Protein AF-A0A6A7K9L9-F1 (afdb_monomer)

Radius of gyration: 21.83 Å; Cα contacts (8 Å, |Δi|>4): 106; chains: 1; bounding box: 52×34×54 Å

Organism: NCBI:txid2655001

Foldseek 3Di:
DDWLEDQPCLVVVVVCCVVVVHDRDHDTQDLVDLVSLLVLLVVLVVQLVVLVVVLVVLVVVLVVLLVVCCPPVVVLSVCVPPPNVPHDPVSVVVNVVSVVVSVVSVVSNVVSVVSNVVSVVSQVPDDPVSVVVRVD

Secondary structure (DSSP, 8-state):
------SSSHHHHHHHHHHHT-----S---TTSHHHHHHHHHHHHHHHHHHHHHHHHHHHHHHHHHHHHHHH-HHHHHHHHH-GGGS-HHHHHHHHHHHHHHHHHHHHHHHHHHHHHHHHHHHHTS-HHHHHHHH-

Nearest PDB structures (foldseek):
  6b87-assembly3_D  TM=7.173E-01  e=2.591E+00  synthetic construct
  6jx6-assembly1_A  TM=5.933E-01  e=1.821E+00  Homo sapiens
  4whe-assembly1_A  TM=3.503E-01  e=8.483E-01  Escherichia coli K-12
  6voa-assembly1_B  TM=6.104E-01  e=4.946E+00  Bos taurus
  6zw4-assembly1_H  TM=3.280E-01  e=1.821E+00  Nostoc punctiforme

Structure (mmCIF, N/CA/C/O backbone):
data_AF-A0A6A7K9L9-F1
#
_entry.id   AF-A0A6A7K9L9-F1
#
loop_
_atom_site.group_PDB
_atom_site.id
_atom_site.type_symbol
_atom_site.label_atom_id
_atom_site.label_alt_id
_atom_site.label_comp_id
_atom_site.label_asym_id
_atom_site.label_entity_id
_atom_site.label_seq_id
_atom_site.pdbx_PDB_ins_code
_atom_site.Cartn_x
_atom_site.Cartn_y
_atom_site.Cartn_z
_atom_site.occupancy
_atom_site.B_iso_or_equiv
_atom_site.auth_seq_id
_atom_site.auth_comp_id
_atom_site.auth_asym_id
_atom_site.auth_atom_id
_atom_site.pdbx_PDB_model_num
ATOM 1 N N . MET A 1 1 ? -1.434 9.285 17.526 1.00 46.56 1 MET A N 1
ATOM 2 C CA . MET A 1 1 ? -2.668 8.479 17.651 1.00 46.56 1 MET A CA 1
ATOM 3 C C . MET A 1 1 ? -3.160 8.203 16.236 1.00 46.56 1 MET A C 1
ATOM 5 O O . MET A 1 1 ? -3.082 9.119 15.427 1.00 46.56 1 MET A O 1
ATOM 9 N N . ILE A 1 2 ? -3.526 6.962 15.898 1.00 56.59 2 ILE A N 1
ATOM 10 C CA . ILE A 1 2 ? -3.978 6.607 14.539 1.00 56.59 2 ILE A CA 1
ATOM 11 C C . ILE A 1 2 ? -5.284 7.355 14.276 1.00 56.59 2 ILE A C 1
ATOM 13 O O . ILE A 1 2 ? -6.234 7.178 15.031 1.00 56.59 2 ILE A O 1
ATOM 17 N N . ASN A 1 3 ? -5.318 8.220 13.262 1.00 60.66 3 ASN A N 1
ATOM 18 C CA . ASN A 1 3 ? -6.467 9.086 13.033 1.00 60.66 3 ASN A CA 1
ATOM 19 C C . ASN A 1 3 ? -7.227 8.653 11.776 1.00 60.66 3 ASN A C 1
ATOM 21 O O . ASN A 1 3 ? -6.919 9.079 10.671 1.00 60.66 3 ASN A O 1
ATOM 25 N N . TYR A 1 4 ? -8.223 7.791 11.969 1.00 69.62 4 TYR A N 1
ATOM 26 C CA . TYR A 1 4 ? -9.231 7.448 10.956 1.00 6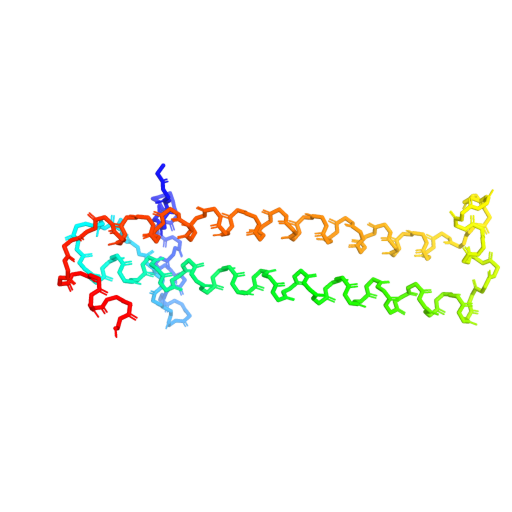9.62 4 TYR A CA 1
ATOM 27 C C . TYR A 1 4 ? -10.276 8.552 10.754 1.00 69.62 4 TYR A C 1
ATOM 29 O O . TYR A 1 4 ? -11.203 8.411 9.962 1.00 69.62 4 TYR A O 1
ATOM 37 N N . PHE A 1 5 ? -10.153 9.636 11.514 1.00 74.69 5 PHE A N 1
ATOM 38 C CA . PHE A 1 5 ? -11.067 10.754 11.513 1.00 74.69 5 PHE A CA 1
ATOM 39 C C . PHE A 1 5 ? -10.340 12.014 11.053 1.00 74.69 5 PHE A C 1
ATOM 41 O O . PHE A 1 5 ? -9.525 12.595 11.769 1.00 74.69 5 PHE A O 1
ATOM 48 N N . ASP A 1 6 ? -10.661 12.470 9.852 1.00 77.81 6 ASP A N 1
ATOM 49 C CA . ASP A 1 6 ? -10.134 13.727 9.345 1.00 77.81 6 ASP A CA 1
ATOM 50 C C . ASP A 1 6 ? -11.048 14.883 9.757 1.00 77.81 6 ASP A C 1
ATOM 52 O O . ASP A 1 6 ? -12.054 15.165 9.104 1.00 77.81 6 ASP A O 1
ATOM 56 N N . LYS A 1 7 ? -10.690 15.552 10.859 1.00 79.81 7 LYS A N 1
ATOM 57 C CA . LYS A 1 7 ? -11.453 16.686 11.395 1.00 79.81 7 LYS A CA 1
ATOM 58 C C . LYS A 1 7 ? -11.524 17.860 10.414 1.00 79.81 7 LYS A C 1
ATOM 60 O O . LYS A 1 7 ? -12.528 18.567 10.396 1.00 79.81 7 LYS A O 1
ATOM 65 N N . GLU A 1 8 ? -10.465 18.090 9.643 1.00 85.81 8 GLU A N 1
ATOM 66 C CA . GLU A 1 8 ? -10.364 19.241 8.740 1.00 85.81 8 GLU A CA 1
ATOM 67 C C . GLU A 1 8 ? -11.199 19.035 7.477 1.00 85.81 8 GLU A C 1
ATOM 69 O O . GLU A 1 8 ? -11.716 19.996 6.910 1.00 85.81 8 GLU A O 1
ATOM 74 N N . ASN A 1 9 ? -11.386 17.779 7.064 1.00 86.31 9 ASN A N 1
ATOM 75 C CA . ASN A 1 9 ? -12.110 17.434 5.847 1.00 86.31 9 ASN A CA 1
ATOM 76 C C . ASN A 1 9 ? -13.489 16.790 6.085 1.00 86.31 9 ASN A C 1
ATOM 78 O O . ASN A 1 9 ? -14.093 16.321 5.123 1.00 86.31 9 ASN A O 1
ATOM 82 N N . VAL A 1 10 ? -14.045 16.819 7.306 1.00 90.44 10 VAL A N 1
ATOM 83 C CA . VAL A 1 10 ? -15.374 16.238 7.620 1.00 90.44 10 VAL A CA 1
ATOM 84 C C . VAL A 1 10 ? -16.463 16.702 6.652 1.00 90.44 10 VAL A C 1
ATOM 86 O O . VAL A 1 10 ? -17.238 15.884 6.162 1.00 90.44 10 VAL A O 1
ATOM 89 N N . GLU A 1 11 ? -16.529 18.002 6.351 1.00 90.94 11 GLU A N 1
ATOM 90 C CA . GLU A 1 11 ? -17.535 18.544 5.428 1.00 90.94 11 GLU A CA 1
ATOM 91 C C . GLU A 1 11 ? -17.372 17.980 4.010 1.00 90.94 11 GLU A C 1
ATOM 93 O O . GLU A 1 11 ? -18.361 17.628 3.367 1.00 90.94 11 GLU A O 1
ATOM 98 N N . LYS A 1 12 ? -16.126 17.804 3.551 1.00 91.50 12 LYS A N 1
ATOM 99 C CA . LYS A 1 12 ? -15.821 17.214 2.240 1.00 91.50 12 LYS A CA 1
ATOM 100 C C . LYS A 1 12 ? -16.160 15.725 2.199 1.00 91.50 12 LYS A C 1
ATOM 102 O O . LYS A 1 12 ? -16.708 15.257 1.208 1.00 91.50 12 LYS A O 1
ATOM 107 N N . ILE A 1 13 ? -15.883 14.991 3.277 1.00 89.62 13 ILE A N 1
ATOM 108 C CA . ILE A 1 13 ? -16.222 13.566 3.389 1.00 89.62 13 ILE A CA 1
ATOM 109 C C . ILE A 1 13 ? -17.744 13.386 3.423 1.00 89.62 13 ILE A C 1
ATOM 111 O O . ILE A 1 13 ? -18.274 12.530 2.721 1.00 89.62 13 ILE A O 1
ATOM 115 N N . ASN A 1 14 ? -18.469 14.229 4.163 1.00 91.50 14 ASN A N 1
ATOM 116 C CA . ASN A 1 14 ? -19.933 14.220 4.161 1.00 91.50 14 ASN A CA 1
ATOM 117 C C . ASN A 1 14 ? -20.503 14.515 2.768 1.00 91.50 14 ASN A C 1
ATOM 119 O O . ASN A 1 14 ? -21.444 13.846 2.344 1.00 91.50 14 ASN A O 1
ATOM 123 N N . PHE A 1 15 ? -19.922 15.475 2.045 1.00 92.94 15 PHE A N 1
ATOM 124 C CA . PHE A 1 15 ? -20.305 15.742 0.663 1.00 92.94 15 PHE A CA 1
ATOM 125 C C . PHE A 1 15 ? -20.063 14.525 -0.241 1.00 92.94 15 PHE A C 1
ATOM 127 O O . PHE A 1 15 ? -20.966 14.135 -0.975 1.00 92.94 15 PHE A O 1
ATOM 134 N N . LEU A 1 16 ? -18.892 13.881 -0.153 1.00 92.31 16 LEU A N 1
ATOM 135 C CA . LEU A 1 16 ? -18.580 12.662 -0.911 1.00 92.31 16 LEU A CA 1
ATOM 136 C C . LEU A 1 16 ? -19.567 11.530 -0.610 1.00 92.31 16 LEU A C 1
ATOM 138 O O . LEU A 1 16 ? -20.082 10.904 -1.534 1.00 92.31 16 LEU A O 1
ATOM 142 N N . ASN A 1 17 ? -19.877 11.311 0.668 1.00 92.94 17 ASN A N 1
ATOM 143 C CA . ASN A 1 17 ? -20.863 10.326 1.102 1.00 92.94 17 ASN A CA 1
ATOM 144 C C . ASN A 1 17 ? -22.236 10.576 0.469 1.00 92.94 17 ASN A C 1
ATOM 146 O O . ASN A 1 17 ? -22.846 9.654 -0.066 1.00 92.94 17 ASN A O 1
ATOM 150 N N . GLN A 1 18 ? -22.704 11.827 0.465 1.00 94.44 18 GLN A N 1
ATOM 151 C CA . GLN A 1 18 ? -23.987 12.192 -0.143 1.00 94.44 18 GLN A CA 1
ATOM 152 C C . GLN A 1 18 ? -23.970 12.071 -1.670 1.00 94.44 18 GLN A C 1
ATOM 154 O O . GLN A 1 18 ? -24.922 11.560 -2.254 1.00 94.44 18 GLN A O 1
ATOM 159 N N . ALA A 1 19 ? -22.901 12.541 -2.316 1.00 95.31 19 ALA A N 1
ATOM 160 C CA . ALA A 1 19 ? -22.800 12.597 -3.770 1.00 95.31 19 ALA A CA 1
ATOM 161 C C . ALA A 1 19 ? -22.636 11.210 -4.407 1.00 95.31 19 ALA A C 1
ATOM 163 O O . ALA A 1 19 ? -23.156 10.971 -5.494 1.00 95.31 19 ALA A O 1
ATOM 164 N N . LEU A 1 20 ? -21.914 10.306 -3.740 1.00 93.50 20 LEU A N 1
ATOM 165 C CA . LEU A 1 20 ? -21.545 8.994 -4.274 1.00 93.50 20 LEU A CA 1
ATOM 166 C C . LEU A 1 20 ? -22.261 7.832 -3.569 1.00 93.50 20 LEU A C 1
ATOM 168 O O . LEU A 1 20 ? -21.989 6.675 -3.875 1.00 93.50 20 LEU A O 1
ATOM 172 N N . GLY A 1 21 ? -23.167 8.119 -2.627 1.00 90.56 21 GLY A N 1
ATOM 173 C CA . GLY A 1 21 ? -23.860 7.091 -1.845 1.00 90.56 21 GLY A CA 1
ATOM 174 C C . GLY A 1 21 ? -22.916 6.276 -0.956 1.00 90.56 21 GLY A C 1
ATOM 175 O O . GLY A 1 21 ? -23.185 5.110 -0.677 1.00 90.56 21 GLY A O 1
ATOM 176 N N . MET A 1 22 ? -21.797 6.875 -0.544 1.00 89.50 22 MET A N 1
ATOM 177 C CA . MET A 1 22 ? -20.790 6.239 0.304 1.00 89.50 22 MET A CA 1
ATOM 178 C C . MET A 1 22 ? -21.077 6.500 1.784 1.00 89.50 22 MET A C 1
ATOM 180 O O . MET A 1 22 ? -21.861 7.375 2.154 1.00 89.50 22 MET A O 1
ATOM 184 N N . SER A 1 23 ? -20.417 5.738 2.647 1.00 87.00 23 SER A N 1
ATOM 185 C CA . SER A 1 23 ? -20.581 5.813 4.100 1.00 87.00 23 SER A CA 1
ATOM 186 C C . SER A 1 23 ? -19.234 5.889 4.813 1.00 87.00 23 SER A C 1
ATOM 188 O O . SER A 1 23 ? -19.011 5.206 5.810 1.00 87.00 23 SER A O 1
ATOM 190 N N . HIS A 1 24 ? -18.309 6.698 4.292 1.00 87.50 24 HIS A N 1
ATOM 191 C CA . HIS A 1 24 ? -17.039 6.955 4.959 1.00 87.50 24 HIS A CA 1
ATOM 192 C C . HIS A 1 24 ? -17.261 7.588 6.329 1.00 87.50 24 HIS A C 1
ATOM 194 O O . HIS A 1 24 ? -18.173 8.396 6.532 1.00 87.50 24 HIS A O 1
ATOM 200 N N . ARG A 1 25 ? -16.385 7.246 7.268 1.00 87.69 25 ARG A N 1
ATOM 201 C CA . ARG A 1 25 ? -16.490 7.688 8.649 1.00 87.69 25 ARG A CA 1
ATOM 202 C C . ARG A 1 25 ? -16.294 9.203 8.781 1.00 87.69 25 ARG A C 1
ATOM 204 O O . ARG A 1 25 ? -15.325 9.767 8.285 1.00 87.69 25 ARG A O 1
ATOM 211 N N . THR A 1 26 ? -17.194 9.854 9.520 1.00 87.00 26 THR A N 1
ATOM 212 C CA . THR A 1 26 ? -17.152 11.302 9.822 1.00 87.00 26 THR A CA 1
ATOM 213 C C . THR A 1 26 ? -17.205 11.611 11.318 1.00 87.00 26 THR A C 1
ATOM 215 O O . THR A 1 26 ? -17.454 12.746 11.722 1.00 87.00 26 THR A O 1
ATOM 218 N N . LYS A 1 27 ? -16.926 10.604 12.156 1.00 87.81 27 LYS A N 1
ATOM 219 C CA . LYS A 1 27 ? -16.796 10.714 13.616 1.00 87.81 27 LYS A CA 1
ATOM 220 C C . LYS A 1 27 ? -15.471 10.097 14.107 1.00 87.81 27 LYS A C 1
ATOM 222 O O . LYS A 1 27 ? -14.986 9.156 13.477 1.00 87.81 27 LYS A O 1
ATOM 227 N N . PRO A 1 28 ? -14.890 10.568 15.226 1.00 87.44 28 PRO A N 1
ATOM 228 C CA . PRO A 1 28 ? -13.713 9.945 15.844 1.00 87.44 28 PRO A CA 1
ATOM 229 C C . PRO A 1 28 ? -13.935 8.465 16.175 1.00 87.44 28 PRO A C 1
ATOM 231 O O . PRO A 1 28 ? -15.068 8.080 16.452 1.00 87.44 28 PRO A O 1
ATOM 234 N N . ILE A 1 29 ? -12.880 7.644 16.146 1.00 87.62 29 ILE A N 1
ATOM 235 C CA . ILE A 1 29 ? -12.920 6.247 16.620 1.00 87.62 29 ILE A CA 1
ATOM 236 C C . ILE A 1 29 ? -12.825 6.215 18.145 1.00 87.62 29 ILE A C 1
ATOM 238 O O . ILE A 1 29 ? -11.886 6.784 18.704 1.00 87.62 29 ILE A O 1
ATOM 242 N N . ASP A 1 30 ? -13.764 5.528 18.796 1.00 90.00 30 ASP A N 1
ATOM 243 C CA . ASP A 1 30 ? -13.665 5.165 20.209 1.00 90.00 30 ASP A CA 1
ATOM 244 C C . ASP A 1 30 ? -13.131 3.736 20.357 1.00 90.00 30 ASP A C 1
ATOM 246 O O . ASP A 1 30 ? -13.821 2.764 20.072 1.00 90.00 30 ASP A O 1
ATOM 250 N N . LEU A 1 31 ? -11.891 3.600 20.828 1.00 87.69 31 LEU A N 1
ATOM 251 C CA . LEU A 1 31 ? -11.239 2.297 20.999 1.00 87.69 31 LEU A CA 1
ATOM 252 C C . LEU A 1 31 ? -11.824 1.473 22.157 1.00 87.69 31 LEU A C 1
ATOM 254 O O . LEU A 1 31 ? -11.556 0.279 22.239 1.00 87.69 31 LEU A O 1
ATOM 258 N N . ASN A 1 32 ? -12.621 2.088 23.038 1.00 88.69 32 ASN A N 1
ATOM 259 C CA . ASN A 1 32 ? -13.332 1.382 24.107 1.00 88.69 32 ASN A CA 1
ATOM 260 C C . ASN A 1 32 ? -14.707 0.882 23.652 1.00 88.69 32 ASN A C 1
ATOM 262 O O . ASN A 1 32 ? -15.421 0.245 24.422 1.00 88.69 32 ASN A O 1
ATOM 266 N N . ASN A 1 33 ? -15.105 1.192 22.419 1.00 93.31 33 ASN A N 1
ATOM 267 C CA . ASN A 1 33 ? -16.307 0.667 21.808 1.00 93.31 33 ASN A CA 1
ATOM 268 C C . ASN A 1 33 ? -15.922 -0.470 20.853 1.00 93.31 33 ASN A C 1
ATOM 270 O O . ASN A 1 33 ? -15.122 -0.285 19.938 1.00 93.31 33 ASN A O 1
ATOM 274 N N . VAL A 1 34 ? -16.500 -1.652 21.070 1.00 93.94 34 VAL A N 1
ATOM 275 C CA . VAL A 1 34 ? -16.143 -2.863 20.318 1.00 93.94 34 VAL A CA 1
ATOM 276 C C . VAL A 1 34 ? -16.409 -2.728 18.815 1.00 93.94 34 VAL A C 1
ATOM 278 O O . VAL A 1 34 ? -15.594 -3.181 18.016 1.00 93.94 34 VAL A O 1
ATOM 281 N N . ASP A 1 35 ? -17.492 -2.056 18.413 1.00 93.12 35 ASP A N 1
ATOM 282 C CA . ASP A 1 35 ? -17.846 -1.880 16.999 1.00 93.12 35 ASP A CA 1
ATOM 283 C C . ASP A 1 35 ? -16.882 -0.915 16.298 1.00 93.12 35 ASP A C 1
ATOM 285 O O . ASP A 1 35 ? -16.423 -1.181 15.188 1.00 93.12 35 ASP A O 1
ATOM 289 N N . ASP A 1 36 ? -16.527 0.185 16.964 1.00 92.69 36 ASP A N 1
ATOM 290 C CA . ASP A 1 36 ? -15.550 1.153 16.465 1.00 92.69 36 ASP A CA 1
ATOM 291 C C . ASP A 1 36 ? -14.138 0.540 16.381 1.00 92.69 36 ASP A C 1
ATOM 293 O O . ASP A 1 36 ? -13.419 0.784 15.408 1.00 92.69 36 ASP A O 1
ATOM 297 N N . LEU A 1 37 ? -13.739 -0.283 17.360 1.00 92.81 37 LEU A N 1
ATOM 298 C CA . LEU A 1 37 ? -12.465 -1.007 17.322 1.00 92.81 37 LEU A CA 1
ATOM 299 C C . LEU A 1 37 ? -12.457 -2.075 16.216 1.00 92.81 37 LEU A C 1
ATOM 301 O O . LEU A 1 37 ? -11.459 -2.206 15.504 1.00 92.81 37 LEU A O 1
ATOM 305 N N . LYS A 1 38 ? -13.574 -2.784 16.016 1.00 94.25 38 LYS A N 1
ATOM 306 C CA . LYS A 1 38 ? -13.754 -3.736 14.911 1.00 94.25 38 LYS A CA 1
ATOM 307 C C . LYS A 1 38 ? -13.644 -3.051 13.554 1.00 94.25 38 LYS A C 1
ATOM 309 O O . LYS A 1 38 ? -12.939 -3.543 12.678 1.00 94.25 38 LYS A O 1
ATOM 314 N N . GLU A 1 39 ? -14.296 -1.904 13.378 1.00 92.50 39 GLU A N 1
ATOM 315 C CA . GLU A 1 39 ? -14.189 -1.109 12.153 1.00 92.50 39 GLU A CA 1
ATOM 316 C C . GLU A 1 39 ? -12.737 -0.671 11.912 1.00 92.50 39 GLU A C 1
ATOM 318 O O . GLU A 1 39 ? -12.208 -0.866 10.817 1.00 92.50 39 GLU A O 1
ATOM 323 N N . ALA A 1 40 ? -12.058 -0.150 12.943 1.00 92.81 40 ALA A N 1
ATOM 324 C CA . ALA A 1 40 ? -10.650 0.239 12.857 1.00 92.81 40 ALA A CA 1
ATOM 325 C C . ALA A 1 40 ? -9.755 -0.931 12.429 1.00 92.81 40 ALA A C 1
ATOM 327 O O . ALA A 1 40 ? -8.841 -0.752 11.619 1.00 92.81 40 ALA A O 1
ATOM 328 N N . PHE A 1 41 ? -10.008 -2.124 12.969 1.00 94.69 41 PHE A N 1
ATOM 329 C CA . PHE A 1 41 ? -9.284 -3.339 12.622 1.00 94.69 41 PHE A CA 1
ATOM 330 C C . PHE A 1 41 ? -9.504 -3.720 11.162 1.00 94.69 41 PHE A C 1
ATOM 332 O O . PHE A 1 41 ? -8.534 -3.798 10.414 1.00 94.69 41 PHE A O 1
ATOM 339 N N . MET A 1 42 ? -10.760 -3.851 10.730 1.00 94.50 42 MET A N 1
ATOM 340 C CA . MET A 1 42 ? -11.092 -4.226 9.353 1.00 94.50 42 MET A CA 1
ATOM 341 C C . MET A 1 42 ? -10.538 -3.229 8.329 1.00 94.50 42 MET A C 1
ATOM 343 O O . MET A 1 42 ? -9.998 -3.642 7.306 1.00 94.50 42 MET A O 1
ATOM 347 N N . LEU A 1 43 ? -10.596 -1.924 8.619 1.00 93.19 43 LEU A N 1
ATOM 348 C CA . LEU A 1 43 ? -9.993 -0.897 7.765 1.00 93.19 43 LEU A CA 1
ATOM 349 C C . LEU A 1 43 ? -8.463 -1.003 7.719 1.00 93.19 43 LEU A C 1
ATOM 351 O O . LEU A 1 43 ? -7.882 -0.837 6.652 1.00 93.19 43 LEU A O 1
ATOM 355 N N . SER A 1 44 ? -7.808 -1.288 8.852 1.00 94.88 44 SER A N 1
ATOM 356 C CA . SER A 1 44 ? -6.348 -1.488 8.892 1.00 94.88 44 SER A CA 1
ATOM 357 C C . SER A 1 44 ? -5.929 -2.710 8.077 1.00 94.88 44 SER A C 1
ATOM 359 O O . SER A 1 44 ? -4.916 -2.672 7.386 1.00 94.88 44 SER A O 1
ATOM 361 N N . VAL A 1 45 ? -6.701 -3.795 8.188 1.00 96.38 45 VAL A N 1
ATOM 362 C CA . VAL A 1 45 ? -6.483 -5.043 7.454 1.00 96.38 45 VAL A CA 1
ATOM 363 C C . VAL A 1 45 ? -6.631 -4.795 5.956 1.00 96.38 45 VAL A C 1
ATOM 365 O O . VAL A 1 45 ? -5.720 -5.129 5.205 1.00 96.38 45 VAL A O 1
ATOM 368 N N . GLY A 1 46 ? -7.728 -4.157 5.5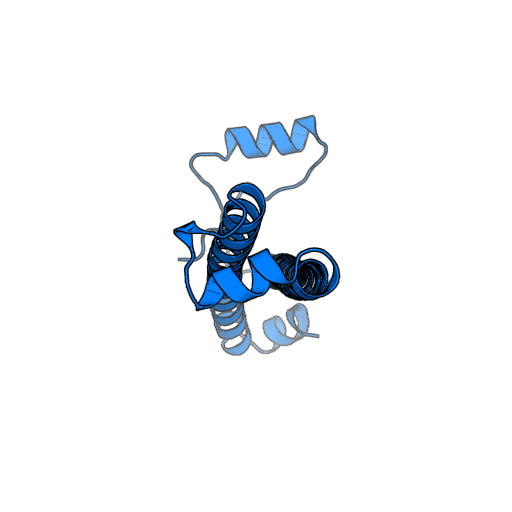33 1.00 96.31 46 GLY A N 1
ATOM 369 C CA . GLY A 1 46 ? -7.962 -3.812 4.130 1.00 96.31 46 GLY A CA 1
ATOM 370 C C . GLY A 1 46 ? -6.860 -2.922 3.553 1.00 96.31 46 GLY A C 1
ATOM 371 O O . GLY A 1 46 ? -6.273 -3.272 2.540 1.00 96.31 46 GLY A O 1
ATOM 372 N N . GLU A 1 47 ? -6.500 -1.832 4.242 1.00 96.12 47 GLU A N 1
ATOM 373 C CA . GLU A 1 47 ? -5.414 -0.936 3.807 1.00 96.12 47 GLU A CA 1
ATOM 374 C C . GLU A 1 47 ? -4.081 -1.684 3.639 1.00 96.12 47 GLU A C 1
ATOM 376 O O . GLU A 1 47 ? -3.362 -1.456 2.668 1.00 96.12 47 GLU A O 1
ATOM 381 N N . TYR A 1 48 ? -3.747 -2.583 4.572 1.00 97.94 48 TYR A N 1
ATOM 382 C CA . TYR A 1 48 ? -2.522 -3.375 4.491 1.00 97.94 48 TYR A CA 1
ATOM 383 C C . TYR A 1 48 ? -2.536 -4.340 3.301 1.00 97.94 48 TYR A C 1
ATOM 385 O O . TYR A 1 48 ? -1.549 -4.393 2.567 1.00 97.94 48 TYR A O 1
ATOM 393 N N . PHE A 1 49 ? -3.629 -5.08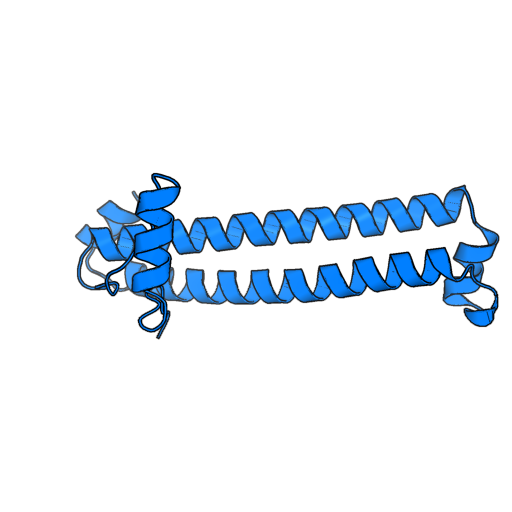0 3.096 1.00 98.38 49 PHE A N 1
ATOM 394 C CA . PHE A 1 49 ? -3.736 -6.019 1.978 1.00 98.38 49 PHE A CA 1
ATOM 395 C C . PHE A 1 49 ? -3.724 -5.303 0.628 1.00 98.38 49 PHE A C 1
ATOM 397 O O . PHE A 1 49 ? -2.940 -5.691 -0.233 1.00 98.38 49 PHE A O 1
ATOM 404 N N . ASP A 1 50 ? -4.503 -4.231 0.471 1.00 98.31 50 ASP A N 1
ATOM 405 C CA . ASP A 1 50 ? -4.573 -3.472 -0.780 1.00 98.31 50 ASP A CA 1
ATOM 406 C C . ASP A 1 50 ? -3.193 -2.926 -1.170 1.00 98.31 50 ASP A C 1
ATOM 408 O O . ASP A 1 50 ? -2.719 -3.152 -2.281 1.00 98.31 50 ASP A O 1
ATOM 412 N N . TYR A 1 51 ? -2.493 -2.249 -0.251 1.00 98.38 51 TYR A N 1
ATOM 413 C CA . TYR A 1 51 ? -1.160 -1.722 -0.557 1.00 98.38 51 TYR A CA 1
ATOM 414 C C . TYR A 1 51 ? -0.115 -2.816 -0.771 1.00 98.38 51 TYR A C 1
ATOM 416 O O . TYR A 1 51 ? 0.786 -2.621 -1.587 1.00 98.38 51 TYR A O 1
ATOM 424 N N . SER A 1 52 ? -0.222 -3.950 -0.073 1.00 98.50 52 SER A N 1
ATOM 425 C 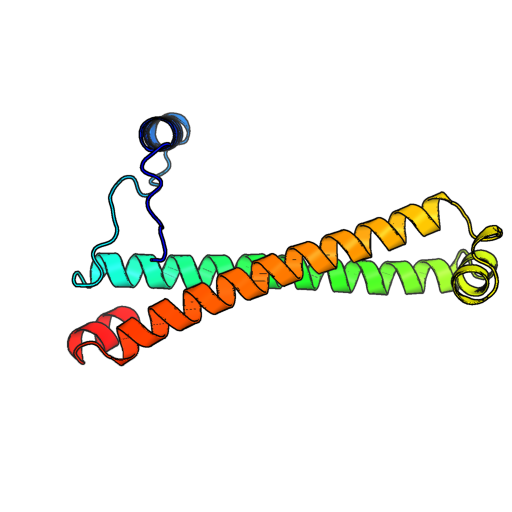CA . SER A 1 52 ? 0.696 -5.078 -0.273 1.00 98.50 52 SER A CA 1
ATOM 426 C C . SER A 1 52 ? 0.521 -5.686 -1.660 1.00 98.50 52 SER A C 1
ATOM 428 O O . SER A 1 52 ? 1.515 -5.958 -2.327 1.00 98.50 52 SER A O 1
ATOM 430 N N . GLU A 1 53 ? -0.724 -5.830 -2.114 1.00 98.50 53 GLU A N 1
ATOM 431 C CA . GLU A 1 53 ? -1.048 -6.334 -3.447 1.00 98.50 53 GLU A CA 1
ATOM 432 C C . GLU A 1 53 ? -0.540 -5.388 -4.541 1.00 98.50 53 GLU A C 1
ATOM 434 O O . GLU A 1 53 ? 0.118 -5.818 -5.488 1.00 98.50 53 GLU A O 1
ATOM 439 N N . TYR A 1 54 ? -0.776 -4.079 -4.393 1.00 98.25 54 TYR A N 1
ATOM 440 C CA . TYR A 1 54 ? -0.297 -3.094 -5.366 1.00 98.25 54 TYR A CA 1
ATOM 441 C C . TYR A 1 54 ? 1.228 -3.055 -5.433 1.00 98.25 54 TYR A C 1
ATOM 443 O O . TYR A 1 54 ? 1.794 -2.978 -6.522 1.00 98.25 54 TYR A O 1
ATOM 451 N N . TRP A 1 55 ? 1.902 -3.125 -4.282 1.00 98.56 55 TRP A N 1
ATOM 452 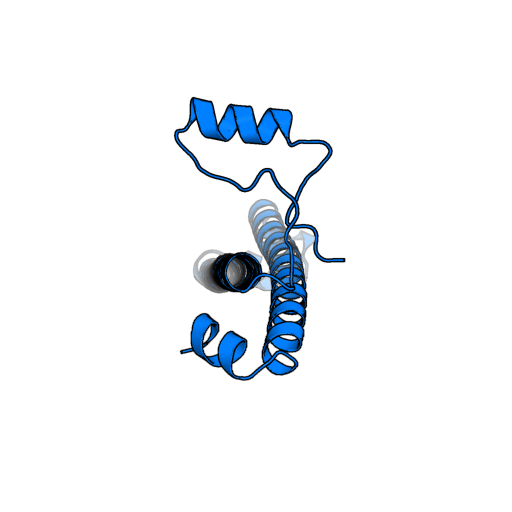C CA . TRP A 1 55 ? 3.357 -3.197 -4.245 1.00 98.56 55 TRP A CA 1
ATOM 453 C C . TRP A 1 55 ? 3.873 -4.467 -4.931 1.00 98.56 55 TRP A C 1
ATOM 455 O O . TRP A 1 55 ? 4.754 -4.371 -5.782 1.00 98.56 55 TRP A O 1
ATOM 465 N N . GLY A 1 56 ? 3.287 -5.627 -4.618 1.00 98.19 56 GLY A N 1
ATOM 466 C CA . GLY A 1 56 ? 3.631 -6.900 -5.253 1.00 98.19 56 GLY A CA 1
ATOM 467 C C . GLY A 1 56 ? 3.448 -6.868 -6.770 1.00 98.19 56 GLY A C 1
ATOM 468 O O . GLY A 1 56 ? 4.349 -7.269 -7.498 1.00 98.19 56 GLY A O 1
ATOM 469 N N . THR A 1 57 ? 2.342 -6.289 -7.246 1.00 98.44 57 THR A N 1
ATOM 470 C CA . THR A 1 57 ? 2.068 -6.122 -8.682 1.00 98.44 57 THR A CA 1
ATOM 471 C C . THR A 1 57 ? 3.149 -5.289 -9.375 1.00 98.44 57 THR A C 1
ATOM 473 O O . THR A 1 57 ? 3.583 -5.628 -10.470 1.00 98.44 57 THR A O 1
ATOM 476 N N . ILE A 1 58 ? 3.606 -4.194 -8.756 1.00 98.06 58 ILE A N 1
ATOM 477 C CA . ILE A 1 58 ? 4.664 -3.359 -9.344 1.00 98.06 58 ILE A CA 1
ATOM 478 C C . ILE A 1 58 ? 6.010 -4.085 -9.364 1.00 98.06 58 ILE A C 1
ATOM 480 O O . ILE A 1 58 ? 6.732 -3.951 -10.345 1.00 98.06 58 ILE A O 1
ATOM 484 N N . VAL A 1 59 ? 6.334 -4.862 -8.328 1.00 97.69 59 VAL A N 1
ATOM 485 C CA . VAL A 1 59 ? 7.550 -5.693 -8.317 1.00 97.69 59 VAL A CA 1
ATOM 486 C C . VAL A 1 59 ? 7.511 -6.728 -9.441 1.00 97.69 59 VAL A C 1
ATOM 488 O O . VAL A 1 59 ? 8.489 -6.869 -10.162 1.00 97.69 59 VAL A O 1
ATOM 491 N N . GLU A 1 60 ? 6.374 -7.397 -9.642 1.00 98.31 60 GLU A N 1
ATOM 492 C CA . GLU A 1 60 ? 6.219 -8.363 -10.735 1.00 98.31 60 GLU A CA 1
ATOM 493 C C . GLU A 1 60 ? 6.356 -7.697 -12.113 1.00 98.31 60 GLU A C 1
ATOM 495 O O . GLU A 1 60 ? 7.007 -8.239 -13.003 1.00 98.31 60 GLU A O 1
ATOM 500 N N . ILE A 1 61 ? 5.780 -6.504 -12.295 1.00 98.19 61 ILE A N 1
ATOM 501 C CA . ILE A 1 61 ? 5.929 -5.742 -13.542 1.00 98.19 61 ILE A CA 1
ATOM 502 C C . ILE A 1 61 ? 7.391 -5.340 -13.773 1.00 98.19 61 ILE A C 1
ATOM 504 O O . ILE A 1 61 ? 7.850 -5.417 -14.909 1.00 98.19 61 ILE A O 1
ATOM 508 N N . ASP A 1 62 ? 8.113 -4.920 -12.732 1.00 97.00 62 ASP A N 1
ATOM 509 C CA . ASP A 1 62 ? 9.536 -4.559 -12.811 1.00 97.00 62 ASP A CA 1
ATOM 510 C C . ASP A 1 62 ? 10.394 -5.753 -13.256 1.00 97.00 62 ASP A C 1
ATOM 512 O O . ASP A 1 62 ? 11.167 -5.640 -14.206 1.00 97.00 62 ASP A O 1
ATOM 516 N N . GLU A 1 63 ? 10.166 -6.931 -12.665 1.00 96.75 63 GLU A N 1
ATOM 517 C CA . GLU A 1 63 ? 10.834 -8.182 -13.053 1.00 96.75 63 GLU A CA 1
ATOM 518 C C . GLU A 1 63 ? 10.521 -8.575 -14.508 1.00 96.75 63 GLU A C 1
ATOM 520 O 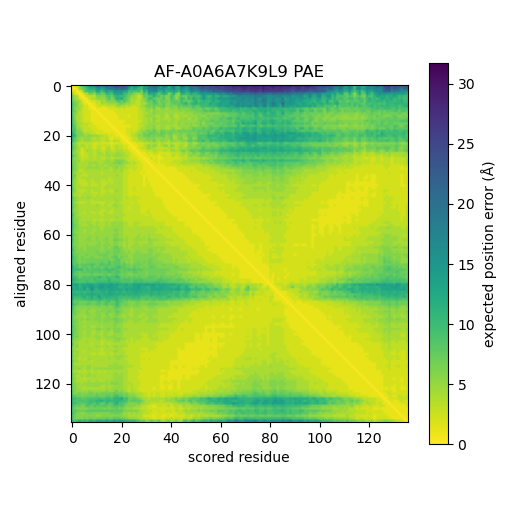O . GLU A 1 63 ? 11.427 -8.841 -15.297 1.00 96.75 63 GLU A O 1
ATOM 525 N N . GLN A 1 64 ? 9.245 -8.550 -14.908 1.00 97.88 64 GLN A N 1
ATOM 526 C CA . GLN A 1 64 ? 8.837 -8.865 -16.284 1.00 97.88 64 GLN A CA 1
ATOM 527 C C . GLN A 1 64 ? 9.390 -7.865 -17.308 1.00 97.88 64 GLN A C 1
ATOM 529 O O . GLN A 1 64 ? 9.646 -8.220 -18.467 1.00 97.88 64 GLN A O 1
ATOM 534 N N . PHE A 1 65 ? 9.537 -6.600 -16.912 1.00 96.94 65 PHE A N 1
ATOM 535 C CA . PHE A 1 65 ? 10.094 -5.567 -17.769 1.00 96.94 65 PHE A CA 1
ATOM 536 C C . PHE A 1 65 ? 11.598 -5.772 -17.968 1.00 96.94 65 PHE A C 1
ATOM 538 O O . PHE A 1 65 ? 12.041 -5.736 -19.115 1.00 96.94 65 PHE A O 1
ATOM 545 N N . ASP A 1 66 ? 12.354 -6.087 -16.911 1.00 96.06 66 ASP A N 1
ATOM 546 C CA . ASP A 1 66 ? 13.776 -6.451 -17.012 1.00 96.06 66 ASP A CA 1
ATOM 547 C C . ASP A 1 66 ? 13.994 -7.646 -17.957 1.00 96.06 66 ASP A C 1
ATOM 549 O O . ASP A 1 66 ? 14.764 -7.541 -18.915 1.00 96.06 66 ASP A O 1
ATOM 553 N N . GLU A 1 67 ? 13.225 -8.730 -17.787 1.00 97.06 67 GLU A N 1
ATOM 554 C CA . GLU A 1 67 ? 13.268 -9.904 -18.677 1.00 97.06 67 GLU A CA 1
ATOM 555 C C . GLU A 1 67 ? 12.952 -9.541 -20.140 1.00 97.06 67 GLU A C 1
ATOM 557 O O . GLU A 1 67 ? 13.557 -10.060 -21.085 1.00 97.06 67 GLU A O 1
ATOM 562 N N . SER A 1 68 ? 12.000 -8.627 -20.353 1.00 97.25 68 SER A N 1
ATOM 563 C CA . SER A 1 68 ? 11.633 -8.168 -21.695 1.00 97.25 68 SER A CA 1
ATOM 5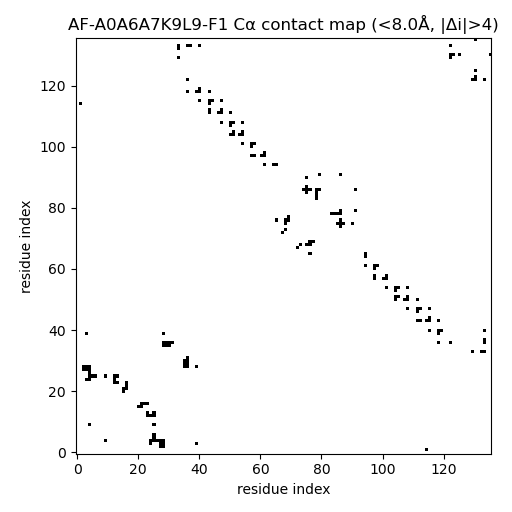64 C C . SER A 1 68 ? 12.766 -7.381 -22.352 1.00 97.25 68 SER A C 1
ATOM 566 O O . SER A 1 68 ? 13.030 -7.577 -23.540 1.00 97.25 68 SER A O 1
ATOM 568 N N . ILE A 1 69 ? 13.462 -6.527 -21.599 1.00 96.88 69 ILE A N 1
ATOM 569 C CA . ILE A 1 69 ? 14.610 -5.765 -22.104 1.00 96.88 69 ILE A CA 1
ATOM 570 C C . ILE A 1 69 ? 15.776 -6.715 -22.396 1.00 96.88 69 ILE A C 1
ATOM 572 O O . ILE A 1 69 ? 16.412 -6.577 -23.438 1.00 96.88 69 ILE A O 1
ATOM 576 N N . GLU A 1 70 ? 16.031 -7.714 -21.543 1.00 96.12 70 GLU A N 1
ATOM 577 C CA . GLU A 1 70 ? 17.057 -8.734 -21.803 1.00 96.12 70 GLU A CA 1
ATOM 578 C C . GLU A 1 70 ? 16.810 -9.441 -23.146 1.00 96.12 70 GLU A C 1
ATOM 580 O O . GLU A 1 70 ? 17.739 -9.659 -23.930 1.00 96.12 70 GLU A O 1
ATOM 585 N N . TYR A 1 71 ? 15.550 -9.767 -23.446 1.00 97.50 71 TYR A N 1
ATOM 586 C CA . TYR A 1 71 ? 15.197 -10.503 -24.656 1.00 97.50 71 TYR A CA 1
ATOM 587 C C . TYR A 1 71 ? 15.148 -9.633 -25.922 1.00 97.50 71 TYR A C 1
ATOM 589 O O . TYR A 1 71 ? 15.686 -10.026 -26.964 1.00 97.50 71 TYR A O 1
ATOM 597 N N . TYR A 1 72 ? 14.476 -8.481 -25.867 1.00 97.19 72 TYR A N 1
ATOM 598 C CA . TYR A 1 72 ? 14.210 -7.649 -27.046 1.00 97.19 72 TYR A CA 1
ATOM 599 C C . TYR A 1 72 ? 15.260 -6.551 -27.264 1.00 97.19 72 TYR A C 1
ATOM 601 O O . TYR A 1 72 ? 15.552 -6.225 -28.417 1.00 97.19 72 TYR A O 1
ATOM 609 N N . ASP A 1 73 ? 15.889 -6.056 -26.195 1.00 96.00 73 ASP A N 1
ATOM 610 C CA . ASP A 1 73 ? 16.837 -4.935 -26.203 1.00 96.00 73 ASP A CA 1
ATOM 611 C C . ASP A 1 73 ? 18.167 -5.271 -25.478 1.00 96.00 73 ASP A C 1
ATOM 613 O O . ASP A 1 73 ? 18.656 -4.491 -24.651 1.00 96.00 73 ASP A O 1
ATOM 617 N N . PRO A 1 74 ? 18.837 -6.398 -25.806 1.00 95.12 74 PRO A N 1
ATOM 618 C CA . PRO A 1 74 ? 19.975 -6.920 -25.038 1.00 95.12 74 PRO A CA 1
ATOM 619 C C . PRO A 1 74 ? 21.181 -5.971 -24.975 1.00 95.12 74 PRO A C 1
ATOM 621 O O . PRO A 1 74 ? 21.965 -6.012 -24.027 1.00 95.12 74 PRO A O 1
ATOM 624 N N . ALA A 1 75 ? 21.359 -5.108 -25.983 1.00 94.75 75 ALA A N 1
ATOM 625 C CA . ALA A 1 75 ? 22.407 -4.088 -25.966 1.00 94.75 75 ALA A CA 1
ATOM 626 C C . ALA A 1 75 ? 22.136 -3.028 -24.889 1.00 94.75 75 ALA A C 1
ATOM 628 O O . ALA A 1 75 ? 23.051 -2.664 -24.152 1.00 94.75 75 ALA A O 1
ATOM 629 N N . THR A 1 76 ? 20.884 -2.576 -24.775 1.00 93.81 76 THR A N 1
ATOM 630 C CA . THR A 1 76 ? 20.453 -1.662 -23.715 1.00 93.81 76 THR A CA 1
ATOM 631 C C . THR A 1 76 ? 20.588 -2.338 -22.361 1.00 93.81 76 THR A C 1
ATOM 633 O O . THR A 1 76 ? 21.237 -1.769 -21.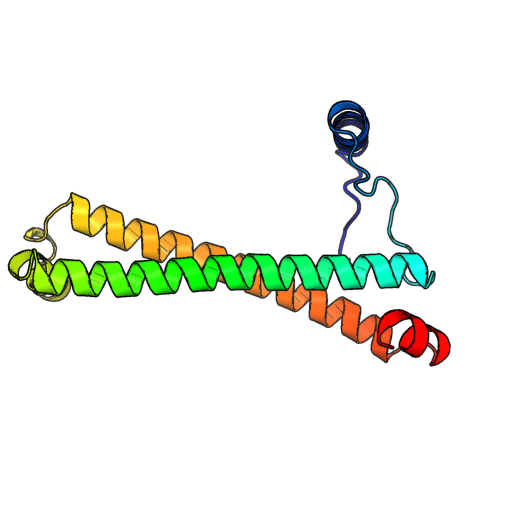489 1.00 93.81 76 THR A O 1
ATOM 636 N N . TRP A 1 77 ? 20.082 -3.567 -22.212 1.00 95.06 77 TRP A N 1
ATOM 637 C CA . TRP A 1 77 ? 20.171 -4.333 -20.965 1.00 95.06 77 TRP A CA 1
ATOM 638 C C . TRP A 1 77 ? 21.613 -4.452 -20.448 1.00 95.06 77 TRP A C 1
ATOM 640 O O . TRP A 1 77 ? 21.903 -4.145 -19.294 1.00 95.06 77 TRP A O 1
ATOM 650 N N . MET A 1 78 ? 22.559 -4.798 -21.329 1.00 94.31 78 MET A N 1
ATOM 651 C CA . MET A 1 78 ? 23.979 -4.852 -20.973 1.00 94.31 78 MET A CA 1
ATOM 652 C C . MET A 1 78 ? 24.510 -3.473 -20.548 1.00 94.31 78 MET A C 1
ATOM 654 O O . MET A 1 78 ? 25.193 -3.346 -19.527 1.00 94.31 78 MET A O 1
ATOM 658 N N . ASN A 1 79 ? 24.163 -2.426 -21.304 1.00 94.44 79 ASN A N 1
ATOM 659 C CA . ASN A 1 79 ? 24.597 -1.058 -21.034 1.00 94.44 79 ASN A CA 1
ATOM 660 C C . ASN A 1 79 ? 24.068 -0.513 -19.698 1.00 94.44 79 ASN A C 1
ATOM 662 O O . ASN A 1 79 ? 24.785 0.266 -19.073 1.00 94.44 79 ASN A O 1
ATOM 666 N N . LEU A 1 80 ? 22.908 -0.968 -19.201 1.00 90.81 80 LEU A N 1
ATOM 667 C CA . LEU A 1 80 ? 22.381 -0.568 -17.883 1.00 90.81 80 LEU A CA 1
ATOM 668 C C . LEU A 1 80 ? 23.387 -0.806 -16.746 1.00 90.81 80 LEU A C 1
ATOM 670 O O . LEU A 1 80 ? 23.427 -0.037 -15.787 1.00 90.81 80 LEU A O 1
ATOM 674 N N . THR A 1 81 ? 24.229 -1.839 -16.856 1.00 85.12 81 THR A N 1
ATOM 675 C CA . THR A 1 81 ? 25.236 -2.170 -15.831 1.00 85.12 81 THR A CA 1
ATOM 676 C C . THR A 1 81 ? 26.650 -1.720 -16.189 1.00 85.12 81 THR A C 1
ATOM 678 O O . THR A 1 81 ? 27.471 -1.519 -15.291 1.00 85.12 81 THR A O 1
ATOM 681 N N . THR A 1 82 ? 26.963 -1.561 -17.480 1.00 89.94 82 THR A N 1
ATOM 682 C CA . THR A 1 82 ? 28.337 -1.289 -17.930 1.00 89.94 82 THR A CA 1
ATOM 683 C C . THR A 1 82 ? 28.598 0.146 -18.370 1.00 89.94 82 THR A C 1
ATOM 685 O O . THR A 1 82 ? 29.726 0.613 -18.225 1.00 89.94 82 THR A O 1
ATOM 688 N N . ASP A 1 83 ? 27.604 0.821 -18.949 1.00 92.31 83 ASP A N 1
ATOM 689 C CA . ASP A 1 83 ? 27.727 2.178 -19.492 1.00 92.31 83 ASP A CA 1
ATOM 690 C C . ASP A 1 83 ? 26.334 2.774 -19.759 1.00 92.31 83 ASP A C 1
ATOM 692 O O . ASP A 1 83 ? 25.807 2.694 -20.872 1.00 92.31 83 ASP A O 1
ATOM 696 N N . ILE A 1 84 ? 25.719 3.345 -18.719 1.00 88.31 84 ILE A N 1
ATOM 697 C CA . ILE A 1 84 ? 24.326 3.813 -18.772 1.00 88.31 84 ILE A CA 1
ATOM 698 C C . ILE A 1 84 ? 24.102 4.929 -19.805 1.00 88.31 84 ILE A C 1
ATOM 700 O O . ILE A 1 84 ? 23.000 5.059 -20.320 1.00 88.31 84 ILE A O 1
ATOM 704 N N . GLU A 1 85 ? 25.142 5.682 -20.188 1.00 91.38 85 GLU A N 1
ATOM 705 C CA . GLU A 1 85 ? 25.053 6.722 -21.231 1.00 91.38 85 GLU A CA 1
ATOM 706 C C . GLU A 1 85 ? 24.785 6.146 -22.635 1.00 91.38 85 GLU A C 1
ATOM 708 O O . GLU A 1 85 ? 24.461 6.887 -23.562 1.00 91.38 85 GLU A O 1
ATOM 713 N N . LYS A 1 86 ? 24.944 4.828 -22.813 1.00 90.88 86 LYS A N 1
ATOM 714 C CA . LYS A 1 86 ? 24.625 4.106 -24.054 1.00 90.88 86 LYS A CA 1
ATOM 715 C C . LYS A 1 86 ? 23.322 3.310 -23.979 1.00 90.88 86 LYS A C 1
ATOM 717 O O . LYS A 1 86 ? 23.000 2.607 -24.941 1.00 90.88 86 LYS A O 1
ATOM 722 N N . ALA A 1 87 ? 22.631 3.330 -22.844 1.00 92.81 87 ALA A N 1
ATOM 723 C CA . ALA A 1 87 ? 21.318 2.715 -22.717 1.00 92.81 87 ALA A CA 1
ATOM 724 C C . ALA A 1 87 ? 20.263 3.586 -23.417 1.00 92.81 87 ALA A C 1
ATOM 726 O O . ALA A 1 87 ? 20.449 4.789 -23.581 1.00 92.81 87 ALA A O 1
ATOM 727 N N . ASP A 1 88 ? 19.168 2.973 -23.859 1.00 95.88 88 ASP A N 1
ATOM 728 C CA . ASP A 1 88 ? 18.021 3.719 -24.371 1.00 95.88 88 ASP A CA 1
ATOM 729 C C . ASP A 1 88 ? 17.374 4.550 -23.249 1.00 95.88 88 ASP A C 1
ATOM 731 O O . ASP A 1 88 ? 17.010 4.012 -22.200 1.00 95.88 88 ASP A O 1
ATOM 735 N N . ASP A 1 89 ? 17.223 5.856 -23.482 1.00 95.94 89 ASP A N 1
ATOM 736 C CA . ASP A 1 89 ? 16.726 6.807 -22.483 1.00 95.94 89 ASP A CA 1
ATOM 737 C C . ASP A 1 89 ? 15.307 6.470 -21.990 1.00 95.94 89 ASP A C 1
ATOM 739 O O . ASP A 1 89 ? 15.014 6.647 -20.807 1.00 95.94 89 ASP A O 1
ATOM 743 N N . LEU A 1 90 ? 14.424 5.963 -22.865 1.00 96.75 90 LEU A N 1
ATOM 744 C CA . LEU A 1 90 ? 13.046 5.625 -22.489 1.00 96.75 90 LEU A CA 1
ATOM 745 C C . LEU A 1 90 ? 13.005 4.375 -21.610 1.00 96.75 90 LEU A C 1
ATOM 747 O O . LEU A 1 90 ? 12.219 4.312 -20.665 1.00 96.75 90 LEU A O 1
ATOM 751 N N . ILE A 1 91 ? 13.858 3.389 -21.901 1.00 95.75 91 ILE A N 1
ATOM 752 C CA . ILE A 1 91 ? 13.997 2.187 -21.071 1.00 95.75 91 ILE A CA 1
ATOM 753 C C . ILE A 1 91 ? 14.544 2.557 -19.687 1.00 95.75 91 ILE A C 1
ATOM 755 O O . ILE A 1 91 ? 14.007 2.103 -18.677 1.00 95.75 91 ILE A O 1
ATOM 759 N N . VAL A 1 92 ? 15.558 3.425 -19.624 1.00 94.94 92 VAL A N 1
ATOM 760 C CA . VAL A 1 92 ? 16.106 3.920 -18.350 1.00 94.94 92 VAL A CA 1
ATOM 761 C C . VAL A 1 92 ? 15.041 4.665 -17.538 1.00 94.94 92 VAL A C 1
ATOM 763 O O . VAL A 1 92 ? 14.901 4.415 -16.339 1.00 94.94 92 VAL A O 1
ATOM 766 N N . GLU A 1 93 ? 14.263 5.548 -18.171 1.00 96.62 93 GLU A N 1
ATOM 767 C CA . GLU A 1 93 ? 13.176 6.280 -17.508 1.00 96.62 93 GLU A CA 1
ATOM 768 C C . GLU A 1 93 ? 12.093 5.332 -16.969 1.00 96.62 93 GLU A C 1
ATOM 770 O O . GLU A 1 93 ? 11.626 5.502 -15.837 1.00 96.62 93 GLU A O 1
ATOM 775 N N . ALA A 1 94 ? 11.723 4.308 -17.743 1.00 96.50 94 ALA A N 1
ATOM 776 C CA . ALA A 1 94 ? 10.735 3.315 -17.338 1.00 96.50 94 ALA A CA 1
ATOM 777 C C . ALA A 1 94 ? 11.201 2.490 -16.125 1.00 96.50 94 ALA A C 1
ATOM 779 O O . ALA A 1 94 ? 10.456 2.399 -15.148 1.00 96.50 94 ALA A O 1
ATOM 780 N N . ILE A 1 95 ? 12.439 1.973 -16.134 1.00 94.25 95 ILE A N 1
ATOM 781 C CA . ILE A 1 95 ? 13.024 1.248 -14.989 1.00 94.25 95 ILE A CA 1
ATOM 782 C C . ILE A 1 95 ? 13.064 2.145 -13.750 1.00 94.25 95 ILE A C 1
ATOM 784 O O . ILE A 1 95 ? 12.617 1.749 -12.675 1.00 94.25 95 ILE A O 1
ATOM 788 N N . SER A 1 96 ? 13.561 3.380 -13.888 1.00 94.81 96 SER A N 1
ATOM 789 C CA . SER A 1 96 ? 13.626 4.319 -12.761 1.00 94.81 96 SER A CA 1
ATOM 790 C C . SER A 1 96 ? 12.239 4.589 -12.178 1.00 94.81 96 SER A C 1
ATOM 792 O O . SER A 1 96 ? 12.073 4.607 -10.961 1.00 94.81 96 SER A O 1
ATOM 794 N N . SER A 1 97 ? 11.229 4.756 -13.033 1.00 97.69 97 SER A N 1
ATOM 795 C CA . SER A 1 97 ? 9.852 5.017 -12.607 1.00 97.69 97 SER A CA 1
ATOM 796 C C . SER A 1 97 ? 9.224 3.823 -11.883 1.00 97.69 97 SER A C 1
ATOM 798 O O . SER A 1 97 ? 8.513 4.015 -10.891 1.00 97.69 97 SER A O 1
ATOM 800 N N . LEU A 1 98 ? 9.481 2.595 -12.348 1.00 97.44 98 LEU A N 1
ATOM 801 C CA . LEU A 1 98 ? 9.034 1.366 -11.687 1.00 97.44 98 LEU A CA 1
ATOM 802 C C . LEU A 1 98 ? 9.699 1.210 -10.317 1.00 97.44 98 LEU A C 1
ATOM 804 O O . LEU A 1 98 ? 9.000 1.016 -9.318 1.00 97.44 98 LEU A O 1
ATOM 808 N N . ALA A 1 99 ? 11.016 1.411 -10.244 1.00 95.56 99 ALA A N 1
ATOM 809 C CA . ALA A 1 99 ? 11.773 1.355 -8.999 1.00 95.56 99 ALA A CA 1
ATOM 810 C C . ALA A 1 99 ? 11.292 2.401 -7.977 1.00 95.56 99 ALA A C 1
ATOM 812 O O . ALA A 1 99 ? 11.032 2.070 -6.815 1.00 95.56 99 ALA A O 1
ATOM 813 N N . ASP A 1 100 ? 11.112 3.655 -8.398 1.00 97.62 100 ASP A N 1
ATOM 814 C CA . ASP A 1 100 ? 10.616 4.732 -7.535 1.00 97.62 100 ASP A CA 1
ATOM 815 C C . ASP A 1 100 ? 9.197 4.442 -7.033 1.00 97.62 100 ASP A C 1
ATOM 817 O O . ASP A 1 100 ? 8.909 4.574 -5.839 1.00 97.62 100 ASP A O 1
ATOM 821 N N . THR A 1 101 ? 8.317 3.972 -7.920 1.00 98.12 101 THR A N 1
ATOM 822 C CA . THR A 1 101 ? 6.944 3.595 -7.560 1.00 98.12 101 THR A CA 1
ATOM 823 C C . THR A 1 101 ? 6.930 2.434 -6.566 1.00 98.12 101 THR A C 1
ATOM 825 O O . THR A 1 101 ? 6.216 2.494 -5.562 1.00 98.12 101 THR A O 1
ATOM 828 N N . SER A 1 102 ? 7.752 1.405 -6.797 1.00 98.06 102 SER A N 1
ATOM 829 C CA . SER A 1 102 ? 7.909 0.261 -5.894 1.00 98.06 102 SER A CA 1
ATOM 830 C C . SER A 1 102 ? 8.360 0.708 -4.503 1.00 98.06 102 SER A C 1
ATOM 832 O O . SER A 1 102 ? 7.765 0.314 -3.497 1.00 98.06 102 SER A O 1
ATOM 834 N N . ASN A 1 103 ? 9.351 1.601 -4.426 1.00 98.12 103 ASN A N 1
ATOM 835 C CA . ASN A 1 103 ? 9.848 2.137 -3.160 1.00 98.12 103 ASN A CA 1
ATOM 836 C C . ASN A 1 103 ? 8.762 2.903 -2.390 1.00 98.12 103 ASN A C 1
ATOM 838 O O . ASN A 1 103 ? 8.565 2.659 -1.197 1.00 98.12 103 ASN A O 1
ATOM 842 N N . VAL A 1 104 ? 8.011 3.776 -3.065 1.00 98.25 104 VAL A N 1
ATOM 843 C CA . VAL A 1 104 ? 6.914 4.532 -2.438 1.00 98.25 104 VAL A CA 1
ATOM 844 C C . VAL A 1 104 ? 5.796 3.600 -1.961 1.00 98.25 104 VAL A C 1
ATOM 846 O O . VAL A 1 104 ? 5.300 3.750 -0.842 1.00 98.25 104 VAL A O 1
ATOM 849 N N . LEU A 1 105 ? 5.411 2.601 -2.760 1.00 98.38 105 LEU A N 1
ATOM 850 C CA . LEU A 1 105 ? 4.403 1.617 -2.358 1.00 98.38 105 LEU A CA 1
ATOM 851 C C . LEU A 1 105 ? 4.865 0.791 -1.154 1.00 98.38 105 LEU A C 1
ATOM 853 O O . LEU A 1 105 ? 4.093 0.603 -0.214 1.00 98.38 105 LEU A O 1
ATOM 857 N N . LYS A 1 106 ? 6.135 0.385 -1.108 1.00 98.25 106 LYS A N 1
ATOM 858 C CA . LYS A 1 106 ? 6.716 -0.302 0.050 1.00 98.25 106 LYS A CA 1
ATOM 859 C C . LYS A 1 106 ? 6.621 0.534 1.327 1.00 98.25 106 LYS A C 1
ATOM 861 O O . LYS A 1 106 ? 6.321 0.003 2.398 1.00 98.25 106 LYS A O 1
ATOM 866 N N . GLU A 1 107 ? 6.846 1.844 1.246 1.00 98.31 107 GLU A N 1
ATOM 867 C CA . GLU A 1 107 ? 6.654 2.742 2.391 1.00 98.31 107 GLU A CA 1
ATOM 868 C C . GLU A 1 107 ? 5.189 2.797 2.847 1.00 98.31 107 GLU A C 1
ATOM 870 O O . GLU A 1 107 ? 4.917 2.774 4.053 1.00 98.31 107 GLU A O 1
ATOM 875 N N . LEU A 1 108 ? 4.239 2.814 1.907 1.00 97.81 108 LEU A N 1
ATOM 876 C CA . LEU A 1 108 ? 2.807 2.757 2.214 1.00 97.81 108 LEU A CA 1
ATOM 877 C C . LEU A 1 108 ? 2.419 1.434 2.887 1.00 97.81 108 LEU A C 1
ATOM 879 O O . LEU A 1 108 ? 1.705 1.465 3.893 1.00 97.81 108 LEU A O 1
ATOM 883 N N . VAL A 1 109 ? 2.950 0.304 2.410 1.00 98.44 109 VAL A N 1
ATOM 884 C CA . VAL A 1 109 ? 2.785 -1.017 3.039 1.00 98.44 109 VAL A CA 1
ATOM 885 C C . VAL A 1 109 ? 3.307 -0.998 4.470 1.00 98.44 109 VAL A C 1
ATOM 887 O O . VAL A 1 109 ? 2.574 -1.347 5.392 1.00 98.44 109 VAL A O 1
ATOM 890 N N . ASN A 1 110 ? 4.533 -0.521 4.694 1.00 97.94 110 ASN A N 1
ATOM 891 C CA . ASN A 1 110 ? 5.129 -0.455 6.033 1.00 97.94 110 ASN A CA 1
ATOM 892 C C . ASN A 1 110 ? 4.314 0.431 6.989 1.00 97.94 110 ASN A C 1
ATOM 894 O O . ASN A 1 110 ? 4.151 0.123 8.178 1.00 97.94 110 ASN A O 1
ATOM 898 N N . ARG A 1 111 ? 3.773 1.542 6.476 1.00 96.44 111 ARG A N 1
ATOM 899 C CA . ARG A 1 111 ? 2.895 2.436 7.237 1.00 96.44 111 ARG A CA 1
ATOM 900 C C . ARG A 1 111 ? 1.589 1.737 7.621 1.00 96.44 111 ARG A C 1
ATOM 902 O O . ARG A 1 111 ? 1.188 1.829 8.785 1.00 96.44 111 ARG A O 1
ATOM 909 N N . ALA A 1 112 ? 0.953 1.043 6.680 1.00 96.62 112 ALA A N 1
ATOM 910 C CA . ALA A 1 112 ? -0.270 0.279 6.914 1.00 96.62 112 ALA A CA 1
ATOM 911 C C . ALA A 1 112 ? -0.033 -0.897 7.877 1.00 96.62 112 ALA A C 1
ATOM 913 O O . ALA A 1 112 ? -0.791 -1.080 8.827 1.00 96.62 112 ALA A O 1
ATOM 914 N N . GLU A 1 113 ? 1.078 -1.619 7.730 1.00 97.56 113 GLU A N 1
ATOM 915 C CA . GLU A 1 113 ? 1.468 -2.717 8.618 1.00 97.56 113 GLU A CA 1
ATOM 916 C C . GLU A 1 113 ? 1.666 -2.221 10.060 1.00 97.56 113 GLU A C 1
ATOM 918 O O . GLU A 1 113 ? 1.133 -2.790 11.014 1.00 97.56 113 GLU A O 1
ATOM 923 N N . THR A 1 114 ? 2.374 -1.100 10.236 1.00 96.69 114 THR A N 1
ATOM 924 C CA . THR A 1 114 ? 2.573 -0.467 11.550 1.00 96.69 114 THR A CA 1
ATOM 925 C C . THR A 1 114 ? 1.243 -0.071 12.193 1.00 96.69 114 THR A C 1
ATOM 927 O O . THR A 1 114 ? 1.071 -0.173 13.410 1.00 96.69 114 THR A O 1
ATOM 930 N N . LYS A 1 115 ? 0.296 0.411 11.385 1.00 93.81 115 LYS A N 1
ATOM 931 C CA . LYS A 1 115 ? -1.046 0.792 11.828 1.00 93.81 115 LYS A CA 1
ATOM 932 C C . LYS A 1 115 ? -1.844 -0.432 12.282 1.00 93.81 115 LYS A C 1
ATOM 934 O O . LYS A 1 115 ? -2.378 -0.415 13.389 1.00 93.81 115 LYS A O 1
ATOM 939 N N . LEU A 1 116 ? -1.854 -1.494 11.475 1.00 96.19 116 LEU A N 1
ATOM 940 C CA . LEU A 1 116 ? -2.510 -2.763 11.780 1.00 96.19 116 LEU A CA 1
ATOM 941 C C . LEU A 1 116 ? -1.952 -3.393 13.059 1.00 96.19 116 LEU A C 1
ATOM 943 O O . LEU A 1 116 ? -2.726 -3.728 13.950 1.00 96.19 116 LEU A O 1
ATOM 947 N N . LYS A 1 117 ? -0.622 -3.468 13.200 1.00 96.50 117 LYS A N 1
ATOM 948 C CA . LYS A 1 117 ? 0.041 -4.002 14.403 1.00 96.50 117 LYS A CA 1
ATOM 949 C C . LYS A 1 117 ? -0.402 -3.283 15.677 1.00 96.50 117 LYS A C 1
ATOM 951 O O . LYS A 1 117 ? -0.688 -3.937 16.670 1.00 96.50 117 LYS A O 1
ATOM 956 N N . LYS A 1 118 ? -0.519 -1.953 15.640 1.00 95.44 118 LYS A N 1
ATOM 957 C CA . LYS A 1 118 ? -0.991 -1.154 16.785 1.00 95.44 118 LYS A CA 1
ATOM 958 C C . LYS A 1 118 ? -2.450 -1.431 17.143 1.00 95.44 118 LYS A C 1
ATOM 960 O O . LYS A 1 118 ? -2.775 -1.495 18.322 1.00 95.44 118 LYS A O 1
ATOM 965 N N . ILE A 1 119 ? -3.334 -1.567 16.152 1.00 94.94 119 ILE A N 1
ATOM 966 C CA . ILE A 1 119 ? -4.740 -1.915 16.414 1.00 94.94 119 ILE A CA 1
ATOM 967 C C . ILE A 1 119 ? -4.844 -3.338 16.966 1.00 94.94 119 ILE A C 1
ATOM 969 O O . ILE A 1 119 ? -5.558 -3.560 17.940 1.00 94.94 119 ILE A O 1
ATOM 973 N N . LEU A 1 120 ? -4.084 -4.279 16.406 1.00 95.69 120 LEU A N 1
ATOM 974 C CA . LEU A 1 120 ? -4.028 -5.650 16.900 1.00 95.69 120 LEU A CA 1
ATOM 975 C C . LEU A 1 120 ? -3.501 -5.713 18.340 1.00 95.69 120 LEU A C 1
ATOM 977 O O . LEU A 1 120 ? -4.076 -6.413 19.162 1.00 95.69 120 LEU A O 1
ATOM 981 N N . GLU A 1 121 ? -2.466 -4.941 18.675 1.00 95.75 121 GLU A N 1
ATOM 982 C CA . GLU A 1 121 ? -1.956 -4.824 20.046 1.00 95.75 121 GLU A CA 1
ATOM 983 C C . GLU A 1 121 ? -3.027 -4.300 21.015 1.00 95.75 121 GLU A C 1
ATOM 985 O O . GLU A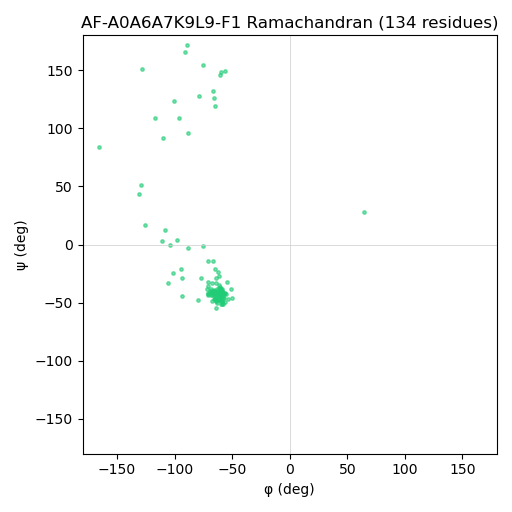 1 121 ? -3.142 -4.810 22.126 1.00 95.75 121 GLU A O 1
ATOM 990 N N . ILE A 1 122 ? -3.850 -3.327 20.606 1.00 94.38 122 ILE A N 1
ATOM 991 C CA . ILE A 1 122 ? -4.979 -2.851 21.424 1.00 94.38 122 ILE A CA 1
ATOM 992 C C . ILE A 1 122 ? -5.996 -3.977 21.654 1.00 94.38 122 ILE A C 1
ATOM 994 O O . ILE A 1 122 ? -6.431 -4.171 22.785 1.00 94.38 122 ILE A O 1
ATOM 998 N N . ILE A 1 123 ? -6.345 -4.736 20.611 1.00 95.50 123 ILE A N 1
ATOM 999 C CA . ILE A 1 123 ? -7.310 -5.843 20.706 1.00 95.50 123 ILE A CA 1
ATOM 1000 C C . ILE A 1 123 ? -6.782 -6.949 21.622 1.00 95.50 123 ILE A C 1
ATOM 1002 O O . ILE A 1 123 ? -7.485 -7.370 22.533 1.00 95.50 123 ILE A O 1
ATOM 1006 N N . LEU A 1 124 ? -5.536 -7.385 21.439 1.00 95.44 124 LEU A N 1
ATOM 1007 C CA . LEU A 1 124 ? -4.939 -8.463 22.236 1.00 95.44 124 LEU A CA 1
ATOM 1008 C C . LEU A 1 124 ? -4.772 -8.105 23.722 1.00 95.44 124 LEU A C 1
ATOM 1010 O O . LEU A 1 124 ? -4.651 -8.997 24.555 1.00 95.44 124 LEU A O 1
ATOM 1014 N N . ASN A 1 125 ? -4.760 -6.812 24.055 1.00 94.75 125 ASN A N 1
ATOM 1015 C CA . ASN A 1 125 ? -4.732 -6.319 25.433 1.00 94.75 125 ASN A CA 1
ATOM 1016 C C . ASN A 1 125 ? -6.124 -5.914 25.964 1.00 94.75 125 ASN A C 1
ATOM 1018 O O . ASN A 1 125 ? -6.214 -5.381 27.071 1.00 94.75 125 ASN A O 1
ATOM 1022 N N . SER A 1 126 ? -7.192 -6.115 25.186 1.00 93.19 126 SER A N 1
ATOM 1023 C CA . SER A 1 126 ? -8.579 -5.849 25.594 1.00 93.19 126 SER A CA 1
ATOM 1024 C C . SER A 1 126 ? -9.225 -7.069 26.262 1.00 93.19 126 SER A C 1
ATOM 1026 O O . SER A 1 126 ? -8.643 -8.153 26.269 1.00 93.19 126 SER A O 1
ATOM 1028 N N . ASP A 1 127 ? -10.422 -6.897 26.830 1.00 93.06 127 ASP A N 1
ATOM 1029 C CA . ASP A 1 127 ? -11.171 -7.987 27.468 1.00 93.06 127 ASP A CA 1
ATOM 1030 C C . ASP A 1 127 ? -11.478 -9.130 26.481 1.00 93.06 127 ASP A C 1
ATOM 1032 O O . ASP A 1 127 ? -11.743 -8.882 25.305 1.00 93.06 127 ASP A O 1
ATOM 1036 N N . ASP A 1 128 ? -11.548 -10.373 26.971 1.00 91.75 128 ASP A N 1
ATOM 1037 C CA . ASP A 1 128 ? -11.825 -11.573 26.156 1.00 91.75 128 ASP A CA 1
ATOM 1038 C C . ASP A 1 128 ? -13.074 -11.409 25.265 1.00 91.75 128 ASP A C 1
ATOM 1040 O O . ASP A 1 128 ? -13.078 -11.777 24.096 1.00 91.75 128 ASP A O 1
ATOM 1044 N N . CYS A 1 129 ? -14.114 -10.744 25.782 1.00 90.38 129 CYS A N 1
ATOM 1045 C CA . CYS A 1 129 ? -15.334 -10.440 25.029 1.00 90.38 129 CYS A CA 1
ATOM 1046 C C . CYS A 1 129 ? -15.074 -9.574 23.778 1.00 90.38 129 CYS A C 1
ATOM 1048 O O . CYS A 1 129 ? -15.706 -9.772 22.743 1.00 90.38 129 CYS A O 1
ATOM 1050 N N . PHE A 1 130 ? -14.148 -8.611 23.849 1.00 91.81 130 PHE A N 1
ATOM 1051 C CA . PHE A 1 130 ? -13.765 -7.795 22.692 1.00 91.81 130 PHE A CA 1
ATOM 1052 C C . PHE A 1 130 ? -12.976 -8.626 21.685 1.00 91.81 130 PHE A C 1
ATOM 1054 O O . PHE A 1 130 ? -13.214 -8.512 20.482 1.00 91.81 130 PHE A O 1
ATOM 1061 N N . GLN A 1 131 ? -12.065 -9.469 22.174 1.00 93.38 131 GLN A N 1
ATOM 1062 C CA . GLN A 1 131 ? -11.260 -10.343 21.328 1.00 93.38 131 GLN A CA 1
ATOM 1063 C C . GLN A 1 131 ? -12.152 -11.292 20.522 1.00 93.38 131 GLN A C 1
ATOM 1065 O O . GLN A 1 131 ? -12.069 -11.280 19.295 1.00 93.38 131 GLN A O 1
ATOM 1070 N N . ASP A 1 132 ? -13.077 -11.993 21.181 1.00 93.88 132 ASP A N 1
ATOM 1071 C CA . ASP A 1 132 ? -14.007 -12.935 20.544 1.00 93.88 132 ASP A CA 1
ATOM 1072 C C . ASP A 1 132 ? -14.879 -12.257 19.465 1.00 93.88 132 ASP A C 1
ATOM 1074 O O . ASP A 1 132 ? -15.122 -12.805 18.391 1.00 93.88 132 ASP A O 1
ATOM 1078 N N . VAL A 1 133 ? -15.358 -11.031 19.712 1.00 94.19 133 VAL A N 1
ATOM 1079 C CA . VAL A 1 133 ? -16.228 -10.307 18.760 1.00 94.19 133 VAL A CA 1
ATOM 1080 C C . VAL A 1 133 ? -15.471 -9.836 17.512 1.00 94.19 133 VAL A C 1
ATOM 1082 O O . VAL A 1 133 ? -16.061 -9.720 16.423 1.00 94.19 133 VAL A O 1
ATOM 1085 N N . ILE A 1 134 ? -14.190 -9.502 17.665 1.00 93.62 134 ILE A N 1
ATOM 1086 C CA . ILE A 1 134 ? -13.381 -8.892 16.608 1.00 93.62 134 ILE A CA 1
ATOM 1087 C C . ILE A 1 134 ? -12.614 -9.952 15.815 1.00 93.62 134 ILE A C 1
ATOM 1089 O O . ILE A 1 134 ? -12.594 -9.872 14.586 1.00 93.62 134 ILE A O 1
ATOM 1093 N N . LEU A 1 135 ? -12.004 -10.922 16.498 1.00 92.56 135 LEU A N 1
ATOM 1094 C CA . LEU A 1 135 ? -11.117 -11.928 15.909 1.00 92.56 135 LEU A CA 1
ATOM 1095 C C . LEU A 1 135 ? -11.839 -13.239 15.551 1.00 92.56 135 LEU A C 1
ATOM 1097 O O . LEU A 1 135 ? -11.367 -13.940 14.654 1.00 92.56 135 LEU A O 1
ATOM 1101 N N . GLY A 1 136 ? -12.995 -13.513 16.169 1.00 86.50 136 GLY A N 1
ATOM 1102 C CA . GLY A 1 136 ? -13.735 -14.777 16.030 1.00 86.50 136 GLY A CA 1
ATOM 1103 C C . GLY A 1 136 ? -13.129 -15.910 16.846 1.00 86.50 136 GLY A C 1
ATOM 1104 O O . GLY A 1 136 ? -13.434 -17.072 16.493 1.00 86.50 136 GLY A O 1
#

Sequence (136 aa):
MINYFDKENVEKINFLNQALGMSHRTKPIDLNNVDDLKEAFMLSVGEYFDYSEYWGTIVEIDEQFDESIEYYDPATWMNLTTDIEKADDLIVEAISSLADTSNVLKELVNRAETKLKKILEIILNSDDCFQDVILG

Solvent-accessible surface area (backbone atoms only — not comparable to full-atom values): 7489 Å² total; per-residue (Å²): 128,93,72,83,39,57,80,91,46,36,69,58,52,52,47,47,19,67,77,68,74,47,83,74,72,77,57,77,77,46,78,90,37,65,67,45,37,38,50,54,43,54,52,28,50,49,52,24,51,53,34,42,51,54,26,49,52,43,50,52,49,46,54,54,48,53,56,46,33,51,70,78,38,44,68,33,48,54,17,64,81,76,42,57,92,69,27,52,67,68,60,53,52,50,53,52,51,43,54,53,50,34,53,54,32,48,52,50,24,53,53,27,45,56,51,31,52,53,48,49,52,51,43,76,72,46,57,69,72,51,36,48,75,61,77,102

Mean predicted aligned error: 5.01 Å

pLDDT: mean 92.88, std 7.46, range [46.56, 98.56]